Protein AF-A0A0F9LXW7-F1 (afdb_monomer_lite)

Sequence (58 aa):
MTLSDSDNNTISGNTSGNNEDHGIYLRYTENNTLYGNIANYNSESGIYLYNSDNNCVH

Structure (mmCIF, N/CA/C/O backbone):
data_AF-A0A0F9LXW7-F1
#
_entry.id   AF-A0A0F9LXW7-F1
#
loop_
_atom_site.group_PDB
_atom_site.id
_atom_site.type_symbol
_atom_site.label_atom_id
_atom_site.label_alt_id
_atom_site.label_comp_id
_atom_site.label_asym_id
_atom_site.label_entity_id
_atom_site.label_seq_id
_atom_site.pdbx_PDB_ins_code
_atom_site.Cartn_x
_atom_site.Cartn_y
_atom_site.Cartn_z
_atom_site.occupancy
_atom_site.B_iso_or_equiv
_atom_site.auth_seq_id
_atom_site.auth_comp_id
_atom_site.auth_asym_id
_atom_site.auth_atom_id
_atom_site.pdbx_PDB_model_num
ATOM 1 N N . MET A 1 1 ? 4.917 -7.827 -0.160 1.00 87.31 1 MET A N 1
ATOM 2 C CA . MET A 1 1 ? 4.258 -8.459 1.008 1.00 87.31 1 MET A CA 1
ATOM 3 C C . MET A 1 1 ? 2.788 -8.651 0.688 1.00 87.31 1 MET A C 1
ATOM 5 O O . MET A 1 1 ? 2.182 -7.712 0.194 1.00 87.31 1 MET A O 1
ATOM 9 N N . THR A 1 2 ? 2.217 -9.814 0.989 1.00 91.44 2 THR A N 1
ATOM 10 C CA . THR A 1 2 ? 0.795 -10.083 0.730 1.00 91.44 2 THR A CA 1
ATOM 11 C C . THR A 1 2 ? 0.110 -10.529 2.010 1.00 91.44 2 THR A C 1
ATOM 13 O O . THR A 1 2 ? 0.657 -11.361 2.733 1.00 91.44 2 THR A O 1
ATOM 16 N N . LEU A 1 3 ? -1.079 -9.988 2.265 1.00 88.19 3 LEU A N 1
ATOM 17 C CA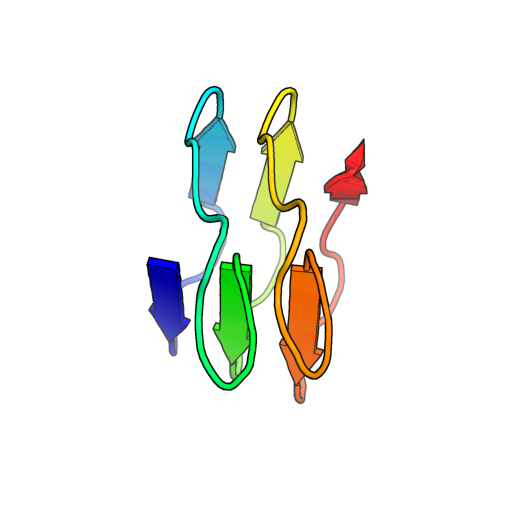 . LEU A 1 3 ? -1.992 -10.443 3.302 1.00 88.19 3 LEU A CA 1
ATOM 18 C C . LEU A 1 3 ? -3.321 -10.830 2.646 1.00 88.19 3 LEU A C 1
ATOM 20 O O . LEU A 1 3 ? -3.845 -10.087 1.812 1.00 88.19 3 LEU A O 1
ATOM 24 N N . SER A 1 4 ? -3.838 -12.013 2.967 1.00 93.06 4 SER A N 1
ATOM 25 C CA . SER A 1 4 ? -5.076 -12.531 2.380 1.00 93.06 4 SER A CA 1
ATOM 26 C C . SER A 1 4 ? -5.925 -13.223 3.431 1.00 93.06 4 SER A C 1
ATOM 28 O O . SER A 1 4 ? -5.370 -13.938 4.268 1.00 93.06 4 SER A O 1
ATOM 30 N N . ASP A 1 5 ? -7.236 -12.976 3.397 1.00 92.81 5 ASP A N 1
ATOM 31 C CA . ASP A 1 5 ? -8.227 -13.603 4.286 1.00 92.81 5 ASP A CA 1
ATOM 32 C C . ASP A 1 5 ? -7.822 -13.505 5.772 1.00 92.81 5 ASP A C 1
ATOM 34 O O . ASP A 1 5 ? -7.906 -14.462 6.543 1.00 92.81 5 ASP A O 1
ATOM 38 N N . SER A 1 6 ? -7.258 -12.353 6.144 1.00 89.75 6 SER A N 1
ATOM 39 C CA . SER A 1 6 ? -6.638 -12.107 7.444 1.00 89.75 6 SER A CA 1
ATOM 40 C C . SER A 1 6 ? -6.999 -10.714 7.943 1.00 89.75 6 SER A C 1
ATOM 42 O O . SER A 1 6 ? -6.541 -9.701 7.407 1.00 89.75 6 SER A O 1
ATOM 44 N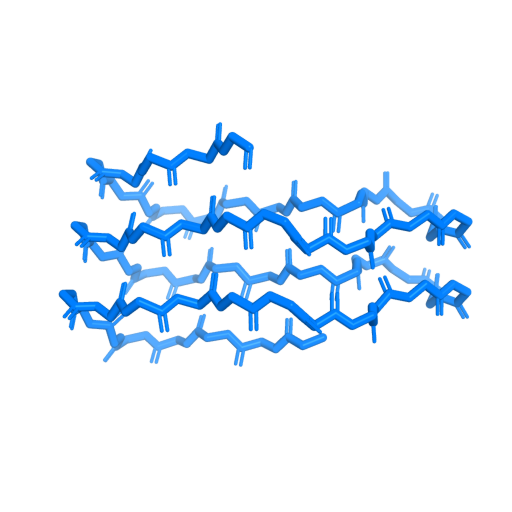 N . ASP A 1 7 ? -7.779 -10.685 9.016 1.00 95.56 7 ASP A N 1
ATOM 45 C CA . ASP A 1 7 ? -8.373 -9.465 9.556 1.00 95.56 7 ASP A CA 1
ATOM 46 C C . ASP A 1 7 ? -7.714 -9.051 10.871 1.00 95.56 7 ASP A C 1
ATOM 48 O O . ASP A 1 7 ? -7.132 -9.879 11.576 1.00 95.56 7 ASP A O 1
ATOM 52 N N . ASN A 1 8 ? -7.874 -7.781 11.246 1.00 95.56 8 ASN A N 1
ATOM 53 C CA . ASN A 1 8 ? -7.457 -7.237 12.545 1.00 95.56 8 ASN A CA 1
ATOM 54 C C . ASN A 1 8 ? -5.944 -7.340 12.826 1.00 95.56 8 ASN A C 1
ATOM 56 O O . ASN A 1 8 ? -5.531 -7.586 13.962 1.00 95.56 8 ASN A O 1
ATOM 60 N N . ASN A 1 9 ? -5.100 -7.143 11.809 1.00 93.25 9 ASN A N 1
ATOM 61 C CA . ASN A 1 9 ? -3.645 -7.166 11.953 1.00 93.25 9 ASN A CA 1
ATOM 62 C C . ASN A 1 9 ? -3.040 -5.761 12.003 1.00 93.25 9 ASN A C 1
ATOM 64 O O . ASN A 1 9 ? -3.521 -4.806 11.388 1.00 93.25 9 ASN A O 1
ATOM 68 N N . THR A 1 10 ? -1.900 -5.674 12.682 1.00 95.19 10 THR A N 1
ATOM 69 C CA . THR A 1 10 ? -1.022 -4.505 12.650 1.00 95.19 10 THR A CA 1
ATOM 70 C C . THR A 1 10 ? 0.190 -4.830 11.790 1.00 95.19 10 THR A C 1
ATOM 72 O O . THR A 1 10 ? 1.000 -5.685 12.146 1.00 95.19 10 THR A O 1
ATOM 75 N N . ILE A 1 11 ? 0.327 -4.141 10.659 1.00 92.62 11 ILE A N 1
ATOM 76 C CA . ILE A 1 11 ? 1.456 -4.281 9.740 1.00 92.62 11 ILE A CA 1
ATOM 77 C C . ILE A 1 11 ? 2.312 -3.025 9.860 1.00 92.62 11 ILE A C 1
ATOM 79 O O . ILE A 1 11 ? 1.892 -1.937 9.464 1.00 92.62 11 ILE A O 1
ATOM 83 N N . SER A 1 12 ? 3.531 -3.157 10.372 1.00 95.50 12 SER A N 1
ATOM 84 C CA . SER A 1 12 ? 4.368 -1.989 10.638 1.00 95.50 12 SER A CA 1
ATOM 85 C C . SER A 1 12 ? 5.830 -2.176 10.286 1.00 95.50 12 SER A C 1
ATOM 87 O O . SER A 1 12 ? 6.393 -3.233 10.561 1.00 95.50 12 SER A O 1
ATOM 89 N N . GLY A 1 13 ? 6.460 -1.122 9.762 1.00 93.31 13 GLY A N 1
ATOM 90 C CA . GLY A 1 13 ? 7.911 -1.081 9.565 1.00 93.31 13 GLY A CA 1
ATOM 91 C C . GLY A 1 13 ? 8.441 -2.010 8.469 1.00 93.31 13 GLY A C 1
ATOM 92 O O . GLY A 1 13 ? 9.634 -2.307 8.450 1.00 93.31 13 GLY A O 1
ATOM 93 N N . ASN A 1 14 ? 7.589 -2.493 7.564 1.00 91.94 14 ASN A N 1
ATOM 94 C CA . ASN A 1 14 ? 8.021 -3.363 6.473 1.00 91.94 14 ASN A CA 1
ATOM 95 C C . ASN A 1 14 ? 8.512 -2.546 5.280 1.00 91.94 14 ASN A C 1
ATOM 97 O O . ASN A 1 14 ? 7.941 -1.510 4.945 1.00 91.94 14 ASN A O 1
ATOM 101 N N . THR A 1 15 ? 9.539 -3.050 4.594 1.00 95.00 15 THR A N 1
ATOM 102 C CA . THR A 1 15 ? 9.990 -2.511 3.304 1.00 95.00 15 THR A CA 1
ATOM 103 C C . THR A 1 15 ? 9.611 -3.491 2.192 1.00 95.00 15 THR A C 1
ATOM 105 O O . THR A 1 15 ? 10.062 -4.633 2.185 1.00 95.00 15 THR A O 1
ATOM 108 N N . SER A 1 16 ? 8.756 -3.068 1.262 1.00 90.31 16 SER A N 1
ATOM 109 C CA . SER A 1 16 ? 8.343 -3.833 0.076 1.00 90.31 16 SER A CA 1
ATOM 110 C C . SER A 1 16 ? 8.364 -2.929 -1.155 1.00 90.31 16 SER A C 1
ATOM 112 O O . SER A 1 16 ? 7.350 -2.363 -1.562 1.00 90.31 16 SER A O 1
ATOM 114 N N . GLY A 1 17 ? 9.556 -2.782 -1.728 1.00 93.50 17 GLY A N 1
ATOM 115 C CA . GLY A 1 17 ? 9.802 -1.983 -2.924 1.00 93.50 17 GLY A CA 1
ATOM 116 C C . GLY A 1 17 ? 10.524 -2.759 -4.020 1.00 93.50 17 GLY A C 1
ATOM 117 O O . GLY A 1 17 ? 11.036 -3.846 -3.757 1.00 93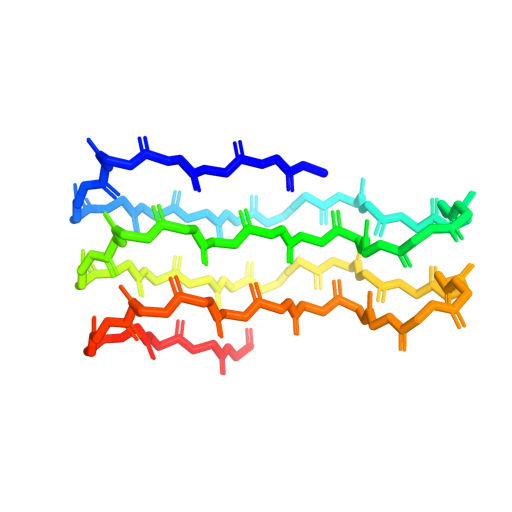.50 17 GLY A O 1
ATOM 118 N N . ASN A 1 18 ? 10.611 -2.174 -5.217 1.00 94.94 18 ASN A N 1
ATOM 119 C CA . ASN A 1 18 ? 11.227 -2.786 -6.406 1.00 94.94 18 ASN A CA 1
ATOM 120 C C . ASN A 1 18 ? 10.554 -4.096 -6.854 1.00 94.94 18 ASN A C 1
ATOM 122 O O . ASN A 1 18 ? 11.230 -5.003 -7.335 1.00 94.94 18 ASN A O 1
ATOM 126 N N . ASN A 1 19 ? 9.234 -4.211 -6.682 1.00 92.12 19 ASN A N 1
ATOM 127 C CA . ASN A 1 19 ? 8.468 -5.347 -7.192 1.00 92.12 19 ASN A CA 1
ATOM 128 C C . ASN A 1 19 ? 7.909 -5.041 -8.588 1.00 92.12 19 ASN A C 1
ATOM 130 O O . ASN A 1 19 ? 7.534 -3.904 -8.876 1.00 92.12 19 ASN A O 1
ATOM 134 N N . GLU A 1 20 ? 7.795 -6.074 -9.427 1.00 96.44 20 GLU A N 1
ATOM 135 C CA . GLU A 1 20 ? 7.217 -5.973 -10.779 1.00 96.44 20 GLU A CA 1
ATOM 136 C C . GLU A 1 20 ? 5.707 -5.691 -10.788 1.00 96.44 20 GLU A C 1
ATOM 138 O O . GLU A 1 20 ? 5.146 -5.445 -11.850 1.00 96.44 20 GLU A O 1
ATOM 143 N N . ASP A 1 21 ? 5.069 -5.701 -9.618 1.00 95.06 21 ASP A N 1
ATOM 144 C CA . ASP A 1 21 ? 3.638 -5.473 -9.442 1.00 95.06 21 ASP A CA 1
ATOM 145 C C . ASP A 1 21 ? 3.385 -4.547 -8.230 1.00 95.06 21 ASP A C 1
ATOM 147 O O . ASP A 1 21 ? 3.745 -3.363 -8.260 1.00 95.06 21 ASP A O 1
ATOM 151 N N . HIS A 1 22 ? 2.806 -5.067 -7.143 1.00 95.62 22 HIS A N 1
ATOM 152 C CA . HIS A 1 22 ? 2.481 -4.325 -5.930 1.00 95.62 22 HIS A CA 1
ATOM 153 C C . HIS A 1 22 ? 3.540 -4.511 -4.834 1.00 95.62 22 HIS A C 1
ATOM 155 O O . HIS A 1 22 ? 4.118 -5.587 -4.671 1.00 95.62 22 HIS A O 1
ATOM 161 N N . GLY A 1 23 ? 3.752 -3.483 -4.011 1.00 96.75 23 GLY A N 1
ATOM 162 C CA . GLY A 1 23 ? 4.588 -3.585 -2.814 1.00 96.75 23 GLY A CA 1
ATOM 163 C C . GLY A 1 23 ? 3.899 -4.363 -1.694 1.00 96.75 23 GLY A C 1
ATOM 164 O O . GLY A 1 23 ? 4.317 -5.462 -1.330 1.00 96.75 23 GLY A O 1
ATOM 165 N N . ILE A 1 24 ? 2.844 -3.789 -1.122 1.00 96.31 24 ILE A N 1
ATOM 166 C CA . ILE A 1 24 ? 2.015 -4.401 -0.080 1.00 96.31 24 ILE A CA 1
ATOM 167 C C . ILE A 1 24 ? 0.624 -4.636 -0.655 1.00 96.31 24 ILE A C 1
ATOM 169 O O . ILE A 1 24 ? -0.035 -3.685 -1.060 1.00 96.31 24 ILE A O 1
ATOM 173 N N . TYR A 1 25 ? 0.175 -5.887 -0.675 1.00 96.12 25 TYR A N 1
ATOM 174 C CA . TYR A 1 25 ? -1.113 -6.273 -1.236 1.00 96.12 25 TYR A CA 1
ATOM 175 C C . TYR A 1 25 ? -2.035 -6.864 -0.164 1.00 96.12 25 TYR A C 1
ATOM 177 O O . TYR A 1 25 ? -1.698 -7.876 0.448 1.00 96.12 25 TYR A O 1
ATOM 185 N N . LEU A 1 26 ? -3.187 -6.230 0.064 1.00 95.12 26 LEU A N 1
ATOM 186 C CA . LEU A 1 26 ? -4.232 -6.673 0.991 1.00 95.12 26 LEU A CA 1
ATOM 187 C C . LEU A 1 26 ? -5.434 -7.168 0.196 1.00 95.12 26 LEU A C 1
ATOM 189 O O . LEU A 1 26 ? -6.082 -6.378 -0.494 1.00 95.12 26 LEU A O 1
ATOM 193 N N . ARG A 1 27 ? -5.758 -8.452 0.317 1.00 97.19 27 ARG A N 1
ATOM 194 C CA . ARG A 1 27 ? -6.825 -9.102 -0.447 1.00 97.19 27 ARG A CA 1
ATOM 195 C C . ARG A 1 27 ? -7.850 -9.760 0.469 1.00 97.19 27 ARG A C 1
ATOM 197 O O . ARG A 1 27 ? -7.481 -10.672 1.197 1.00 97.19 27 ARG A O 1
ATOM 204 N N . TYR A 1 28 ? -9.121 -9.375 0.364 1.00 96.94 28 TYR A N 1
ATOM 205 C CA . TYR A 1 28 ? -10.184 -9.929 1.219 1.00 96.94 28 TYR A CA 1
ATOM 206 C C . TYR A 1 28 ? -9.844 -9.787 2.709 1.00 96.94 28 TYR A C 1
ATOM 208 O O . TYR A 1 28 ? -9.861 -10.761 3.452 1.00 96.94 28 TYR A O 1
ATOM 216 N N . THR A 1 29 ? -9.432 -8.586 3.122 1.00 95.38 29 THR A N 1
ATOM 217 C CA . THR A 1 29 ? -9.000 -8.329 4.504 1.00 95.38 29 THR A CA 1
ATOM 218 C C . THR A 1 29 ? -9.706 -7.128 5.112 1.00 95.38 29 THR A C 1
ATOM 220 O O . THR A 1 29 ? -9.837 -6.089 4.458 1.00 95.38 29 THR A O 1
ATOM 223 N N . GLU A 1 30 ? -10.025 -7.206 6.395 1.00 97.06 30 GLU A N 1
ATOM 224 C CA . GLU A 1 30 ? -10.732 -6.166 7.129 1.00 97.06 30 GLU A CA 1
ATOM 225 C C . GLU A 1 30 ? -9.977 -5.671 8.370 1.00 97.06 30 GLU A C 1
ATOM 227 O O . GLU A 1 30 ? -9.256 -6.414 9.038 1.00 97.06 30 GLU A O 1
ATOM 232 N N . ASN A 1 31 ? -10.197 -4.402 8.727 1.00 97.25 31 ASN A N 1
ATOM 233 C CA . ASN A 1 31 ? -9.772 -3.819 10.007 1.00 97.2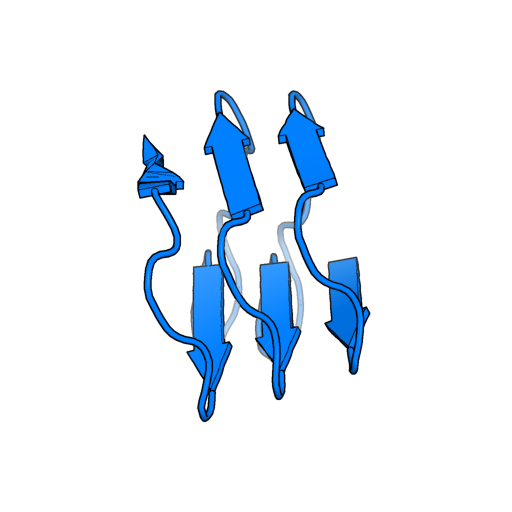5 31 ASN A CA 1
ATOM 234 C C . ASN A 1 31 ? -8.254 -3.892 10.287 1.00 97.25 31 ASN A C 1
ATOM 236 O O . ASN A 1 31 ? -7.841 -4.034 11.439 1.00 97.25 31 ASN A O 1
ATOM 240 N N . ASN A 1 32 ? -7.398 -3.795 9.264 1.00 95.06 32 ASN A N 1
ATOM 241 C CA . ASN A 1 32 ? -5.945 -3.775 9.457 1.00 95.06 32 ASN A CA 1
ATOM 242 C C . ASN A 1 32 ? -5.404 -2.348 9.601 1.00 95.06 32 ASN A C 1
ATOM 244 O O . ASN A 1 32 ? -5.885 -1.408 8.966 1.00 95.06 32 ASN A O 1
ATOM 248 N N . THR A 1 33 ? -4.353 -2.194 10.407 1.00 96.75 33 THR A N 1
ATOM 249 C CA . THR A 1 33 ? -3.599 -0.939 10.533 1.00 96.75 33 THR A CA 1
ATOM 250 C C . THR A 1 33 ? -2.223 -1.108 9.909 1.00 96.75 33 THR A C 1
ATOM 252 O O . THR A 1 33 ? -1.423 -1.927 10.362 1.00 96.75 33 THR A O 1
ATOM 255 N N . LEU A 1 34 ? -1.938 -0.325 8.873 1.00 95.88 34 LEU A N 1
ATOM 256 C CA . LEU A 1 34 ? -0.644 -0.266 8.207 1.00 95.88 34 LEU A CA 1
ATOM 257 C C . LEU A 1 34 ? 0.046 1.037 8.590 1.00 95.88 34 LEU A C 1
ATOM 259 O O . LEU A 1 34 ? -0.437 2.097 8.200 1.00 95.88 34 LEU A O 1
ATOM 263 N N . TYR A 1 35 ? 1.188 0.961 9.281 1.00 96.25 35 TYR A N 1
ATOM 264 C CA . TYR A 1 35 ? 1.947 2.165 9.621 1.00 96.25 35 TYR A CA 1
ATOM 265 C C . TYR A 1 35 ? 3.454 2.067 9.408 1.00 96.25 35 TYR A C 1
ATOM 267 O O . TYR A 1 35 ? 4.091 1.059 9.712 1.00 96.25 35 TYR A O 1
ATOM 275 N N . GLY A 1 36 ? 4.052 3.146 8.898 1.00 95.06 36 GLY A N 1
ATOM 276 C CA . GLY A 1 36 ? 5.507 3.227 8.719 1.00 95.06 36 GLY A CA 1
ATOM 277 C C . GLY A 1 36 ? 6.069 2.156 7.779 1.00 95.06 36 GLY A C 1
ATOM 278 O O . GLY A 1 36 ? 7.210 1.727 7.941 1.00 95.06 36 GLY A O 1
ATOM 279 N N . ASN A 1 37 ? 5.262 1.681 6.829 1.00 94.50 37 ASN A N 1
ATOM 280 C CA . ASN A 1 37 ? 5.718 0.755 5.802 1.00 94.50 37 ASN A CA 1
ATOM 281 C C . ASN A 1 37 ? 6.249 1.536 4.593 1.00 94.50 37 ASN A C 1
ATOM 283 O O . ASN A 1 37 ? 5.641 2.510 4.155 1.00 94.50 37 ASN A O 1
ATOM 287 N N . ILE A 1 38 ? 7.365 1.086 4.027 1.00 95.81 38 ILE A N 1
ATOM 288 C CA . ILE A 1 38 ? 7.982 1.681 2.841 1.00 95.81 38 ILE A CA 1
ATOM 289 C C . ILE A 1 38 ? 7.667 0.787 1.645 1.00 95.81 38 ILE A C 1
ATOM 291 O O . ILE A 1 38 ? 8.171 -0.332 1.555 1.00 95.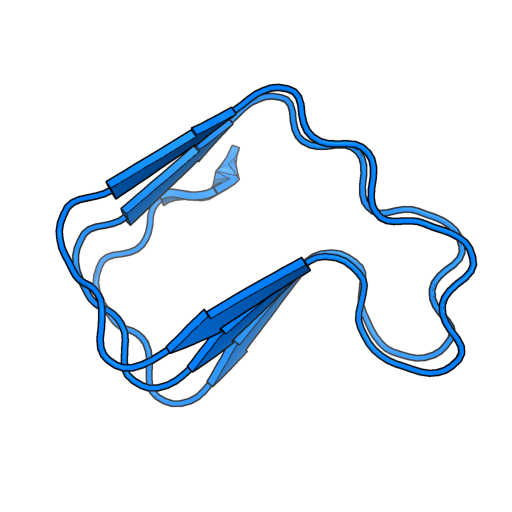81 38 ILE A O 1
ATOM 295 N N . ALA A 1 39 ? 6.848 1.280 0.716 1.00 95.31 39 ALA A N 1
ATOM 296 C CA . ALA A 1 39 ? 6.476 0.543 -0.487 1.00 95.31 39 ALA A CA 1
ATOM 297 C C . ALA A 1 39 ? 6.695 1.368 -1.764 1.00 95.31 39 ALA A C 1
ATOM 299 O O . ALA A 1 39 ? 5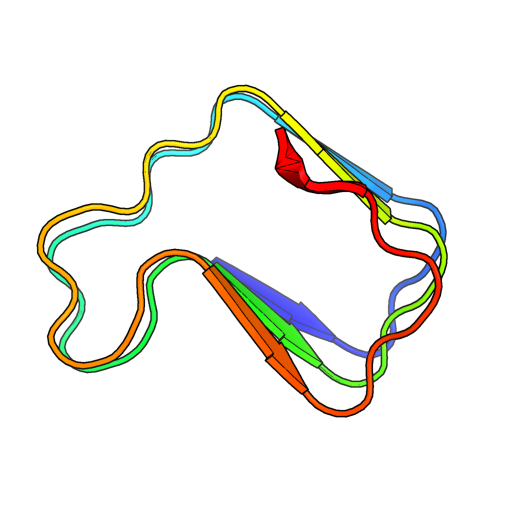.756 1.825 -2.411 1.00 95.31 39 ALA A O 1
ATOM 300 N N . ASN A 1 40 ? 7.961 1.603 -2.100 1.00 95.62 40 ASN A N 1
ATOM 301 C CA . ASN A 1 40 ? 8.396 2.464 -3.200 1.00 95.62 40 ASN A CA 1
ATOM 302 C C . ASN A 1 40 ? 8.977 1.674 -4.384 1.00 95.62 40 ASN A C 1
ATOM 304 O O . ASN A 1 40 ? 9.411 0.538 -4.238 1.00 95.62 40 ASN A O 1
ATOM 308 N N . TYR A 1 41 ? 9.020 2.298 -5.564 1.00 95.94 41 TYR A N 1
ATOM 309 C CA . TYR A 1 41 ? 9.595 1.710 -6.786 1.00 95.94 41 TYR A CA 1
ATOM 310 C C . TYR A 1 41 ? 8.934 0.396 -7.234 1.00 95.94 41 TYR A C 1
ATOM 312 O O . TYR A 1 41 ? 9.592 -0.456 -7.816 1.00 95.94 41 TYR A O 1
ATOM 320 N N . ASN A 1 42 ? 7.647 0.213 -6.948 1.00 95.88 42 ASN A N 1
ATOM 321 C CA . ASN A 1 42 ? 6.871 -0.909 -7.474 1.00 95.88 42 ASN A CA 1
ATOM 322 C C . ASN A 1 42 ? 6.247 -0.505 -8.817 1.00 95.88 42 ASN A C 1
ATOM 324 O O . ASN A 1 42 ? 5.852 0.654 -8.967 1.00 95.88 42 ASN A O 1
ATOM 328 N N . SER A 1 43 ? 6.184 -1.425 -9.780 1.00 97.31 43 SER A N 1
ATOM 329 C CA . SER A 1 43 ? 5.730 -1.119 -11.145 1.00 97.31 43 SER A CA 1
ATOM 330 C C . SER A 1 43 ? 4.256 -0.718 -11.225 1.00 97.31 43 SER A C 1
ATOM 332 O O . SER A 1 43 ? 3.905 0.080 -12.092 1.00 97.31 43 SER A O 1
ATOM 334 N N . GLU A 1 44 ? 3.406 -1.230 -10.328 1.00 96.19 44 GLU A N 1
ATOM 335 C CA . GLU A 1 44 ? 1.980 -0.889 -10.301 1.00 96.19 44 GLU A CA 1
ATOM 336 C C . GLU A 1 44 ? 1.609 0.017 -9.126 1.00 96.19 44 GLU A C 1
ATOM 338 O O . GLU A 1 44 ? 1.139 1.139 -9.314 1.00 96.19 44 GLU A O 1
ATOM 343 N N . SER A 1 45 ? 1.770 -0.461 -7.891 1.00 95.75 45 SER A N 1
ATOM 344 C CA . SER A 1 45 ? 1.308 0.258 -6.698 1.00 95.75 45 SER A CA 1
ATOM 345 C C . SER A 1 45 ? 2.183 -0.016 -5.485 1.00 95.75 45 SER A C 1
ATOM 347 O O . SER A 1 45 ? 2.689 -1.117 -5.284 1.00 95.75 45 SER A O 1
ATOM 349 N N . GLY A 1 46 ? 2.346 0.994 -4.630 1.00 96.25 46 GLY A N 1
ATOM 350 C CA . GLY A 1 46 ? 3.022 0.824 -3.347 1.00 96.25 46 GLY A CA 1
ATOM 351 C C . GLY A 1 46 ? 2.218 -0.075 -2.414 1.00 96.25 46 GLY A C 1
ATOM 352 O O . GLY A 1 46 ? 2.664 -1.158 -2.050 1.00 96.25 46 GLY A O 1
ATOM 353 N N . ILE A 1 47 ? 1.010 0.362 -2.067 1.00 95.19 47 ILE A N 1
ATOM 354 C CA . ILE A 1 47 ? 0.066 -0.382 -1.232 1.00 95.19 47 ILE A CA 1
ATOM 355 C C . ILE A 1 47 ? -1.229 -0.527 -2.033 1.00 95.19 47 ILE A C 1
ATOM 357 O O . ILE A 1 47 ? -1.783 0.479 -2.470 1.00 95.19 47 ILE A O 1
ATOM 361 N N . TYR A 1 48 ? -1.692 -1.758 -2.240 1.00 96.00 48 TYR A N 1
ATOM 362 C CA . TYR A 1 48 ? -2.903 -2.071 -2.994 1.00 96.00 48 TYR A CA 1
ATOM 363 C C . TYR A 1 48 ? -3.891 -2.860 -2.128 1.00 96.00 48 TYR A C 1
ATOM 365 O O . TYR A 1 48 ? -3.514 -3.819 -1.455 1.00 96.00 48 TYR A O 1
ATOM 373 N N . LEU A 1 49 ? -5.156 -2.434 -2.129 1.00 94.38 49 LEU A N 1
ATOM 374 C CA . LEU A 1 49 ? -6.246 -3.030 -1.357 1.00 94.38 49 LEU A CA 1
ATOM 375 C C . LEU A 1 49 ? -7.309 -3.544 -2.333 1.00 94.38 49 LEU A C 1
ATOM 377 O O . LEU A 1 49 ? -7.887 -2.762 -3.085 1.00 94.38 49 LEU A O 1
ATOM 381 N N . TYR A 1 50 ? -7.574 -4.849 -2.318 1.00 96.19 50 TYR A N 1
ATOM 382 C CA . TYR A 1 50 ? -8.546 -5.503 -3.191 1.00 96.19 50 TYR A CA 1
ATOM 383 C C . TYR A 1 50 ? -9.614 -6.236 -2.383 1.00 96.19 50 TYR A C 1
ATOM 385 O O . TYR A 1 50 ? -9.316 -7.232 -1.724 1.00 96.19 50 TYR A O 1
ATOM 393 N N . ASN A 1 51 ? -10.862 -5.764 -2.487 1.00 96.25 51 ASN A N 1
ATOM 394 C CA . ASN A 1 51 ? -11.991 -6.227 -1.669 1.00 96.25 51 ASN A CA 1
ATOM 395 C C . ASN A 1 51 ? -11.638 -6.244 -0.175 1.00 96.25 51 ASN A C 1
ATOM 397 O O . ASN A 1 51 ? -11.793 -7.261 0.490 1.00 96.25 51 ASN A O 1
ATOM 401 N N . SER A 1 52 ? -11.085 -5.138 0.316 1.00 95.00 52 SER A N 1
ATOM 402 C CA . SER A 1 52 ? -10.555 -5.030 1.671 1.00 95.00 52 SER A CA 1
ATOM 403 C C . SER A 1 52 ? -11.102 -3.767 2.324 1.00 95.00 52 SER A C 1
ATOM 405 O O . SER A 1 52 ? -10.837 -2.667 1.837 1.00 95.00 52 SER A O 1
ATOM 407 N N . ASP A 1 53 ? -11.816 -3.919 3.437 1.00 95.94 53 ASP A N 1
ATOM 408 C CA . ASP A 1 53 ? -12.607 -2.850 4.052 1.00 95.94 53 ASP A CA 1
ATOM 409 C C . ASP A 1 53 ? -12.062 -2.414 5.422 1.00 95.94 53 ASP A C 1
ATOM 411 O O . ASP A 1 53 ? -11.365 -3.153 6.113 1.00 95.94 53 ASP A O 1
ATOM 415 N N . ASN A 1 54 ? -12.362 -1.178 5.834 1.00 96.38 54 ASN A N 1
ATOM 416 C CA . ASN A 1 54 ? -11.974 -0.623 7.144 1.00 96.38 54 ASN A CA 1
ATOM 417 C C . ASN A 1 54 ? -10.466 -0.694 7.469 1.00 96.38 54 ASN A C 1
ATOM 419 O O . ASN A 1 54 ? -10.073 -0.780 8.630 1.00 96.38 54 ASN A O 1
ATOM 423 N N . ASN A 1 55 ? -9.603 -0.640 6.454 1.00 92.81 55 ASN A N 1
ATOM 424 C CA . ASN A 1 55 ? -8.157 -0.632 6.651 1.00 92.81 55 ASN A CA 1
ATOM 425 C C . ASN A 1 55 ? -7.642 0.807 6.787 1.00 92.81 55 ASN A C 1
ATOM 427 O O . ASN A 1 55 ? -7.966 1.674 5.975 1.00 92.81 55 ASN A O 1
ATOM 431 N N . CYS A 1 56 ? -6.816 1.055 7.799 1.00 94.56 56 CYS A N 1
ATOM 432 C CA . CYS A 1 56 ? -6.180 2.347 8.030 1.00 94.56 56 CYS A CA 1
ATOM 433 C C . CYS A 1 56 ? -4.726 2.291 7.548 1.00 94.56 56 CYS A C 1
ATOM 435 O O . CYS A 1 56 ? -3.966 1.428 7.986 1.00 94.56 56 CYS A O 1
ATOM 437 N N . VAL A 1 57 ? -4.338 3.196 6.647 1.00 90.69 57 VAL A N 1
ATOM 438 C CA . VAL A 1 57 ? -2.993 3.246 6.051 1.00 90.69 57 VAL A CA 1
ATOM 439 C C . VAL A 1 57 ? -2.399 4.634 6.288 1.00 90.69 57 VAL A C 1
ATOM 441 O O . VAL A 1 57 ? -2.975 5.612 5.809 1.00 90.69 57 VAL A O 1
ATOM 444 N N . HIS A 1 58 ? -1.279 4.730 7.018 1.00 86.38 58 HIS A N 1
ATOM 445 C CA . HIS A 1 58 ? -0.628 6.011 7.331 1.00 86.38 58 HIS A CA 1
ATOM 446 C C . HIS A 1 58 ? 0.898 5.953 7.517 1.00 86.38 58 HIS A C 1
ATOM 448 O O . HIS A 1 58 ? 1.452 4.926 7.971 1.00 86.38 58 HIS A O 1
#

InterPro domains:
  IPR006626 Parallel beta-helix repeat [SM00710] (6-28)
  IPR006626 Parallel beta-helix repeat [SM00710] (29-51)
  IPR007742 Periplasmic copper-binding protein NosD-like, beta helix domain [PF05048] (2-57)
  IPR011050 Pectin lyase fold/virulence factor [SSF51126] (3-56)
  IPR012334 Pectin lyase fold [G3DSA:2.160.20.10] (1-58)
  IPR022441 Parallel beta-helix repeat-2 [TIGR03804] (3-43)
  IPR022441 Parallel beta-helix repeat-2 [TIGR03804] (23-55)

Secondary structure (DSSP, 8-state):
-EEES--S-EEES-B--S-SSEEEEEES--S-EEES-B--S-SSEEEEEES--S-EE-

pLDDT: mean 94.55, std 2.44, range [86.38, 97.31]

Organism: NCBI:txid412755

Radius of gyration: 10.38 Å; chains: 1; bounding box: 24×20×24 Å

Foldseek 3Di:
DEDEPEEQEEAEDAEFEPAQAERYEYYCYEQYEYYHYHQYHHNHYSYYYYNYPHYHHD